Protein AF-A0ABD1L7Y4-F1 (afdb_monomer_lite)

Structure (mmCIF, N/CA/C/O backbone):
data_AF-A0ABD1L7Y4-F1
#
_entry.id   AF-A0ABD1L7Y4-F1
#
loop_
_atom_site.group_PDB
_atom_site.id
_atom_site.type_symbol
_atom_site.label_atom_id
_atom_site.label_alt_id
_atom_site.label_comp_id
_atom_site.label_asym_id
_atom_site.label_entity_id
_atom_site.label_seq_id
_atom_site.pdbx_PDB_ins_code
_atom_site.Cartn_x
_atom_site.Cartn_y
_atom_site.Cartn_z
_atom_site.occupancy
_atom_site.B_iso_or_equiv
_atom_site.auth_seq_id
_atom_site.auth_comp_id
_atom_site.auth_asym_id
_atom_site.auth_atom_id
_atom_site.pdbx_PDB_model_num
ATOM 1 N N . MET A 1 1 ? 5.329 14.626 -7.374 1.00 46.50 1 MET A N 1
ATOM 2 C CA . MET A 1 1 ? 5.525 15.012 -8.785 1.00 46.50 1 MET A CA 1
ATOM 3 C C . MET A 1 1 ? 5.555 13.726 -9.590 1.00 46.50 1 MET A C 1
ATOM 5 O O . MET A 1 1 ? 6.553 13.025 -9.534 1.00 46.50 1 MET A O 1
ATOM 9 N N . ALA A 1 2 ? 4.432 13.348 -10.198 1.00 52.69 2 ALA A N 1
ATOM 10 C CA . ALA A 1 2 ? 4.401 12.256 -11.166 1.00 52.69 2 ALA A CA 1
ATOM 11 C C . ALA A 1 2 ? 4.695 12.882 -12.533 1.00 52.69 2 ALA A C 1
ATOM 13 O O . ALA A 1 2 ? 4.041 13.862 -12.882 1.00 52.69 2 ALA A O 1
ATOM 14 N N . LEU A 1 3 ? 5.714 12.392 -13.238 1.00 58.19 3 LEU A N 1
ATOM 15 C CA . LEU A 1 3 ? 5.910 12.735 -14.646 1.00 58.19 3 LEU A CA 1
ATOM 16 C C . LEU A 1 3 ? 4.737 12.138 -15.428 1.00 58.19 3 LEU A C 1
ATOM 18 O O . LEU A 1 3 ? 4.404 10.968 -15.221 1.00 58.19 3 LEU A O 1
ATOM 22 N N . ASP A 1 4 ? 4.092 12.946 -16.266 1.00 72.00 4 ASP A N 1
ATOM 23 C CA . ASP A 1 4 ? 3.001 12.485 -17.117 1.00 72.00 4 ASP A CA 1
ATOM 24 C C . ASP A 1 4 ? 3.527 11.462 -18.151 1.00 72.00 4 ASP A C 1
ATOM 26 O O . ASP A 1 4 ? 4.720 11.413 -18.475 1.00 72.00 4 ASP A O 1
ATOM 30 N N . ARG A 1 5 ? 2.654 10.588 -18.661 1.00 68.00 5 ARG A N 1
ATOM 31 C CA . ARG A 1 5 ? 3.024 9.557 -19.647 1.00 68.00 5 ARG A CA 1
ATOM 32 C C . ARG A 1 5 ? 3.529 10.186 -20.950 1.00 68.00 5 ARG A C 1
ATOM 34 O O . ARG A 1 5 ? 4.380 9.605 -21.633 1.00 68.00 5 ARG A O 1
ATOM 41 N N . GLU A 1 6 ? 3.014 11.368 -21.270 1.00 71.81 6 GLU A N 1
ATOM 42 C CA . GLU A 1 6 ? 3.419 12.166 -22.425 1.00 71.81 6 GLU A CA 1
ATOM 43 C C . GLU A 1 6 ? 4.833 12.749 -22.232 1.00 71.81 6 GLU A C 1
ATOM 45 O O . GLU A 1 6 ? 5.662 12.628 -23.135 1.00 71.81 6 GLU A O 1
ATOM 50 N N . ASP A 1 7 ? 5.178 13.218 -21.025 1.00 79.00 7 ASP A N 1
ATOM 51 C CA . ASP A 1 7 ? 6.528 13.698 -20.672 1.00 79.00 7 ASP A CA 1
ATOM 52 C C . ASP A 1 7 ? 7.603 12.608 -20.823 1.00 79.00 7 ASP A C 1
ATOM 54 O O . ASP A 1 7 ? 8.698 12.852 -21.335 1.00 79.00 7 ASP A O 1
ATOM 58 N N . CYS A 1 8 ? 7.290 11.372 -20.425 1.00 77.06 8 CYS A N 1
ATOM 59 C CA . CYS A 1 8 ? 8.218 10.244 -20.550 1.00 77.06 8 CYS A CA 1
ATOM 60 C C . CYS A 1 8 ? 8.505 9.891 -22.021 1.00 77.06 8 CYS A C 1
ATOM 62 O O . CYS A 1 8 ? 9.650 9.639 -22.404 1.00 77.06 8 CYS A O 1
ATOM 64 N N . SER A 1 9 ? 7.471 9.928 -22.864 1.00 79.94 9 SER A N 1
ATOM 65 C CA . SER A 1 9 ? 7.599 9.653 -24.300 1.00 79.94 9 SER A CA 1
ATOM 66 C C . SER A 1 9 ? 8.435 10.730 -25.002 1.00 79.94 9 SER A C 1
ATOM 68 O O . SER A 1 9 ? 9.281 10.413 -25.840 1.00 79.94 9 SER A O 1
ATOM 70 N N . GLN A 1 10 ? 8.252 11.995 -24.613 1.00 86.25 10 GLN A N 1
ATOM 71 C CA . GLN A 1 10 ? 9.006 13.134 -25.138 1.00 86.25 10 GLN A CA 1
ATOM 72 C C . GLN A 1 10 ? 10.495 13.079 -24.746 1.00 86.25 10 GLN A C 1
ATOM 74 O O . GLN A 1 10 ? 11.367 13.340 -25.579 1.00 86.25 10 GLN A O 1
ATOM 79 N N . LEU A 1 11 ? 10.799 12.712 -23.495 1.00 81.81 11 LEU A N 1
ATOM 80 C CA . LEU A 1 11 ? 12.171 12.546 -22.998 1.00 81.81 11 LEU A CA 1
ATOM 81 C C . LEU A 1 11 ? 12.904 11.408 -23.710 1.00 81.81 11 LEU A C 1
ATOM 83 O O . LEU A 1 11 ? 14.045 11.589 -24.129 1.00 81.81 11 LEU A O 1
ATOM 87 N N . LEU A 1 12 ? 12.240 10.265 -23.908 1.00 80.88 12 LEU A N 1
ATOM 88 C CA . LEU A 1 12 ? 12.805 9.143 -24.660 1.00 80.88 12 LEU A CA 1
ATOM 89 C C . LEU A 1 12 ? 13.113 9.538 -26.107 1.00 80.88 12 LEU A C 1
ATOM 91 O O . LEU A 1 12 ? 14.221 9.293 -26.577 1.00 80.88 12 LEU A O 1
ATOM 95 N N . ALA A 1 13 ? 12.177 10.203 -26.790 1.00 84.06 13 ALA A N 1
ATOM 96 C CA . ALA A 1 13 ? 12.390 10.682 -28.154 1.00 84.06 13 ALA A CA 1
ATOM 97 C C . ALA A 1 13 ? 13.561 11.678 -28.242 1.00 84.06 13 ALA A C 1
ATOM 99 O O . ALA A 1 13 ? 14.387 11.581 -29.147 1.00 84.06 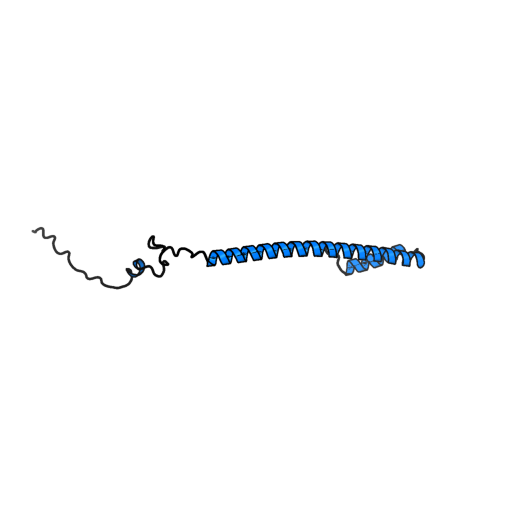13 ALA A O 1
ATOM 100 N N . SER A 1 14 ? 13.675 12.588 -27.270 1.00 85.19 14 SER A N 1
ATOM 101 C CA . SER A 1 14 ? 14.753 13.583 -27.216 1.00 85.19 14 SER A CA 1
ATOM 102 C C . SER A 1 14 ? 16.116 12.932 -26.953 1.00 85.19 14 SER A C 1
ATOM 104 O O . SER A 1 14 ? 17.077 13.220 -27.660 1.00 85.19 14 SER A O 1
ATOM 106 N N . SER A 1 15 ? 16.206 11.985 -26.013 1.00 79.94 15 SER A N 1
ATOM 107 C CA . SER A 1 15 ? 17.434 11.208 -25.786 1.00 79.94 15 SER A CA 1
ATOM 108 C C . SER A 1 15 ? 17.824 10.348 -26.990 1.00 79.94 15 SER A C 1
ATOM 110 O O . SER A 1 15 ? 19.009 10.215 -27.282 1.00 79.94 15 SER A O 1
ATOM 112 N N . MET A 1 16 ? 16.853 9.785 -27.716 1.00 81.25 16 MET A N 1
ATOM 113 C CA . MET A 1 16 ? 17.118 9.035 -28.950 1.00 81.25 16 MET A CA 1
ATOM 114 C C . MET A 1 16 ? 17.639 9.941 -30.076 1.00 81.25 16 MET A C 1
ATOM 116 O O . MET A 1 16 ? 18.507 9.520 -30.838 1.00 81.25 16 MET A O 1
ATOM 120 N N . GLN A 1 17 ? 17.146 11.180 -30.169 1.00 82.38 17 GLN A N 1
ATOM 121 C CA . GLN A 1 17 ? 17.585 12.170 -31.158 1.00 82.38 17 GLN A CA 1
ATOM 122 C C . GLN A 1 17 ? 19.019 12.663 -30.887 1.00 82.38 17 GLN A C 1
ATOM 124 O O . GLN A 1 17 ? 19.819 12.753 -31.815 1.00 82.38 17 GLN A O 1
ATOM 129 N N . GLU A 1 18 ? 19.362 12.935 -29.625 1.00 80.31 18 GLU A N 1
ATOM 130 C CA . GLU A 1 18 ? 20.699 13.398 -29.200 1.00 80.31 18 GLU A CA 1
ATOM 131 C C . GLU A 1 18 ? 21.795 12.337 -29.429 1.00 80.31 18 GLU A C 1
ATOM 133 O O . GLU A 1 18 ? 22.967 12.658 -29.609 1.00 80.31 18 GLU A O 1
ATOM 138 N N . MET A 1 19 ? 21.408 11.060 -29.466 1.00 72.50 19 MET A N 1
ATOM 139 C CA . MET A 1 19 ? 22.303 9.905 -29.623 1.00 72.50 19 MET A CA 1
ATOM 140 C C . MET A 1 19 ? 22.400 9.401 -31.075 1.00 72.50 19 MET A C 1
ATOM 142 O O . MET A 1 19 ? 23.125 8.446 -31.355 1.00 72.50 19 MET A O 1
ATOM 146 N N . MET A 1 20 ? 21.728 10.080 -32.016 1.00 70.56 20 MET A N 1
ATOM 147 C CA . MET A 1 20 ? 21.708 9.773 -33.451 1.00 70.56 20 MET A CA 1
ATOM 148 C C . MET A 1 20 ? 23.083 9.747 -34.168 1.00 70.56 20 MET A C 1
ATOM 150 O O . MET A 1 20 ? 23.159 9.059 -35.186 1.00 70.56 20 MET A O 1
ATOM 154 N N . PRO A 1 21 ? 24.178 10.411 -33.720 1.00 74.75 21 PRO A N 1
ATOM 155 C CA . PRO A 1 21 ? 25.465 10.289 -34.417 1.00 74.75 21 PRO A CA 1
ATOM 156 C C . PRO A 1 21 ? 26.237 8.986 -34.119 1.00 74.75 21 PRO A C 1
ATOM 158 O O . PRO A 1 21 ? 27.306 8.792 -34.698 1.00 74.75 21 PRO A O 1
ATOM 161 N N . LEU A 1 22 ? 25.743 8.108 -33.235 1.00 76.88 22 LEU A N 1
ATOM 162 C CA . LEU A 1 22 ? 26.389 6.832 -32.897 1.00 76.88 22 LEU A CA 1
ATOM 163 C C . LEU A 1 22 ? 26.183 5.764 -33.982 1.00 76.88 22 LEU A C 1
ATOM 165 O O . LEU A 1 22 ? 25.171 5.740 -34.685 1.00 76.88 22 LEU A O 1
ATOM 169 N N . SER A 1 23 ? 27.128 4.828 -34.091 1.00 86.00 23 SER A N 1
ATOM 170 C CA . SER A 1 23 ? 26.941 3.632 -34.918 1.00 86.00 23 SER A CA 1
ATOM 171 C C . SER A 1 23 ? 25.830 2.730 -34.359 1.00 86.00 23 SER A C 1
ATOM 173 O O . SER A 1 23 ? 25.513 2.761 -33.167 1.00 86.00 23 SER A O 1
ATOM 175 N N . LEU A 1 24 ? 25.244 1.879 -35.212 1.00 84.62 24 LEU A N 1
ATOM 176 C CA . LEU A 1 24 ? 24.173 0.955 -34.809 1.00 84.62 24 LEU A CA 1
ATOM 177 C C . LEU A 1 24 ? 24.590 0.048 -33.633 1.00 84.62 24 LEU A C 1
ATOM 179 O O . LEU A 1 24 ? 23.780 -0.225 -32.750 1.00 84.62 24 LEU A O 1
ATOM 183 N N . GLU A 1 25 ? 25.854 -0.381 -33.603 1.00 88.12 25 GLU A N 1
ATOM 184 C CA . GLU A 1 25 ? 26.417 -1.211 -32.531 1.00 88.12 25 GLU A CA 1
ATOM 185 C C . GLU A 1 25 ? 26.507 -0.448 -31.198 1.00 88.12 25 GLU A C 1
ATOM 187 O O . GLU A 1 25 ? 26.084 -0.957 -30.159 1.00 88.12 25 GLU A O 1
ATOM 192 N N . GLU A 1 26 ? 26.990 0.798 -31.220 1.00 88.56 26 GLU A N 1
ATOM 193 C CA . GLU A 1 26 ? 27.082 1.657 -30.030 1.00 88.56 26 GLU A CA 1
ATOM 194 C C . GLU A 1 26 ? 25.697 1.996 -29.468 1.00 88.56 26 GLU A C 1
ATOM 196 O O . GLU A 1 26 ? 25.486 1.963 -28.254 1.00 88.56 26 GLU A O 1
ATOM 201 N N . PHE A 1 27 ? 24.727 2.247 -30.350 1.00 88.44 27 PHE A N 1
ATOM 202 C CA . PHE A 1 27 ? 23.339 2.486 -29.967 1.00 88.44 27 PHE A CA 1
ATOM 203 C C . PHE A 1 27 ? 22.709 1.260 -29.285 1.00 88.44 27 PHE A C 1
ATOM 205 O O . PHE A 1 27 ? 22.088 1.378 -28.225 1.00 88.44 27 PHE A O 1
ATOM 212 N N . MET A 1 28 ? 22.907 0.062 -29.843 1.00 88.31 28 MET A N 1
ATOM 213 C CA . MET A 1 28 ? 22.395 -1.188 -29.264 1.00 88.31 28 MET A CA 1
ATOM 214 C C . MET A 1 28 ? 23.054 -1.518 -27.917 1.00 88.31 28 MET A C 1
ATOM 216 O O . MET A 1 28 ? 22.390 -2.033 -27.011 1.00 88.31 28 MET A O 1
ATOM 220 N N . MET A 1 29 ? 24.342 -1.203 -27.759 1.00 91.62 29 MET A N 1
ATOM 221 C CA . MET A 1 29 ? 25.052 -1.344 -26.487 1.00 91.62 29 MET A CA 1
ATOM 222 C C . MET A 1 29 ? 24.488 -0.391 -25.426 1.00 91.62 29 MET A C 1
ATOM 224 O O . MET A 1 29 ? 24.164 -0.824 -24.321 1.00 91.62 29 MET A O 1
ATOM 228 N N . TRP A 1 30 ? 24.263 0.876 -25.778 1.00 87.88 30 TRP A N 1
ATOM 229 C CA . TRP A 1 30 ? 23.658 1.856 -24.876 1.00 87.88 30 TRP A CA 1
ATOM 230 C C . TRP A 1 30 ? 22.234 1.480 -24.442 1.00 87.88 30 TRP A C 1
ATOM 232 O O . TRP A 1 30 ? 21.888 1.605 -23.264 1.00 87.88 30 TRP A O 1
ATOM 242 N N . LEU A 1 31 ? 21.409 0.976 -25.368 1.00 87.69 31 LEU A N 1
ATOM 243 C CA . LEU A 1 31 ? 20.064 0.490 -25.047 1.00 87.69 31 LEU A CA 1
ATOM 244 C C . LEU A 1 31 ? 20.106 -0.643 -24.018 1.00 87.69 31 LEU A C 1
ATOM 246 O O . LEU A 1 31 ? 19.280 -0.686 -23.103 1.00 87.69 31 LEU A O 1
ATOM 250 N N . ARG A 1 32 ? 21.071 -1.558 -24.150 1.00 90.75 32 ARG A N 1
ATOM 251 C CA . ARG A 1 32 ? 21.258 -2.668 -23.211 1.00 90.75 32 ARG A CA 1
ATOM 252 C C . ARG A 1 32 ? 21.637 -2.172 -21.819 1.00 90.75 32 ARG A C 1
ATOM 254 O O . ARG A 1 32 ? 21.035 -2.631 -20.849 1.00 90.75 32 ARG A O 1
ATOM 261 N N . ASP A 1 33 ? 22.588 -1.249 -21.731 1.00 92.06 33 ASP A N 1
ATOM 262 C CA . ASP A 1 33 ? 23.046 -0.685 -20.458 1.00 92.06 33 ASP A CA 1
ATOM 263 C C . ASP A 1 33 ? 21.938 0.116 -19.774 1.00 92.06 33 ASP A C 1
ATOM 265 O O . ASP A 1 33 ? 21.655 -0.082 -18.591 1.00 92.06 33 ASP A O 1
ATOM 269 N N . THR A 1 34 ? 21.223 0.939 -20.539 1.00 86.69 34 THR A N 1
ATOM 270 C CA . THR A 1 34 ? 20.088 1.715 -20.032 1.00 86.69 34 THR A CA 1
ATOM 271 C C . THR A 1 34 ? 18.964 0.790 -19.560 1.00 86.69 34 THR A C 1
ATOM 273 O O . THR A 1 34 ? 18.435 0.975 -18.468 1.00 86.69 34 THR A O 1
ATOM 276 N N . SER A 1 35 ? 18.650 -0.271 -20.312 1.00 89.75 35 SER A N 1
ATOM 277 C CA . SER A 1 35 ? 17.686 -1.307 -19.908 1.00 89.75 35 SER A CA 1
ATOM 278 C C . SER A 1 35 ? 18.116 -2.088 -18.657 1.00 89.75 35 SER A C 1
ATOM 280 O O . SER A 1 35 ? 17.279 -2.582 -17.895 1.00 89.75 35 SER A O 1
ATOM 282 N N . ALA A 1 36 ? 19.417 -2.282 -18.446 1.00 94.06 36 ALA A N 1
ATOM 283 C CA . ALA A 1 36 ? 19.921 -2.924 -17.238 1.00 94.06 36 ALA A CA 1
ATOM 284 C C . ALA A 1 36 ? 19.759 -2.007 -16.016 1.00 94.06 36 ALA A C 1
ATOM 286 O O . ALA A 1 36 ? 19.300 -2.461 -14.965 1.00 94.06 36 ALA A O 1
ATOM 287 N N . GLU A 1 37 ? 20.076 -0.720 -16.159 1.00 91.00 37 GLU A N 1
ATOM 288 C CA . GLU A 1 37 ? 19.974 0.239 -15.060 1.00 91.00 37 GLU A CA 1
ATOM 289 C C . GLU A 1 37 ? 18.512 0.542 -14.693 1.00 91.00 37 GLU A C 1
ATOM 291 O O . GLU A 1 37 ? 18.192 0.621 -13.506 1.00 91.00 37 GLU A O 1
ATOM 296 N N . THR A 1 38 ? 17.594 0.605 -15.668 1.00 88.94 38 THR A N 1
ATOM 297 C CA . THR A 1 38 ? 16.154 0.740 -15.384 1.00 88.94 38 THR A CA 1
ATOM 298 C C . THR A 1 38 ? 15.627 -0.444 -14.578 1.00 88.94 38 THR A C 1
ATOM 300 O O . THR A 1 38 ? 15.039 -0.233 -13.521 1.00 88.94 38 THR A O 1
ATOM 303 N N . ARG A 1 39 ? 15.934 -1.685 -14.979 1.00 93.44 39 ARG A N 1
ATOM 304 C CA . ARG A 1 39 ? 15.542 -2.894 -14.226 1.00 93.44 39 ARG A CA 1
ATOM 305 C C . ARG A 1 39 ? 16.100 -2.919 -12.806 1.00 93.44 39 ARG A C 1
ATOM 307 O O . ARG A 1 39 ? 15.451 -3.384 -11.871 1.00 93.44 39 ARG A O 1
ATOM 314 N N . LYS A 1 40 ? 17.316 -2.411 -12.618 1.00 94.56 40 LYS A N 1
ATOM 315 C CA . LYS A 1 40 ? 17.943 -2.303 -11.297 1.00 94.56 40 LYS A CA 1
ATOM 316 C C . LYS A 1 40 ? 17.242 -1.270 -10.415 1.00 94.56 40 LYS A C 1
ATOM 318 O O . LYS A 1 40 ? 17.113 -1.490 -9.210 1.00 94.56 40 LYS A O 1
ATOM 323 N N . LEU A 1 41 ? 16.800 -0.153 -10.991 1.00 93.94 41 LEU A N 1
ATOM 324 C CA . LEU A 1 41 ? 16.001 0.850 -10.287 1.00 93.94 41 LEU A CA 1
ATOM 325 C C . LEU A 1 41 ? 14.607 0.319 -9.942 1.00 93.94 41 LEU A C 1
ATOM 327 O O . LEU A 1 41 ? 14.170 0.513 -8.811 1.00 93.94 41 LEU A O 1
ATOM 331 N N . GLU A 1 42 ? 13.963 -0.415 -10.849 1.00 92.94 42 GLU A N 1
ATOM 332 C CA . GLU A 1 42 ? 12.693 -1.105 -10.586 1.00 92.94 42 GLU A CA 1
ATOM 333 C C . GLU A 1 42 ? 12.830 -2.097 -9.425 1.00 92.94 42 GLU A C 1
ATOM 335 O O . GLU A 1 42 ? 12.070 -2.027 -8.466 1.00 92.94 42 GLU A O 1
ATOM 340 N N . GLY A 1 43 ? 13.873 -2.934 -9.421 1.00 95.50 43 GLY A N 1
ATOM 341 C CA . GLY A 1 43 ? 14.117 -3.862 -8.312 1.00 95.50 43 GLY A CA 1
ATOM 342 C C . GLY A 1 43 ? 14.361 -3.162 -6.967 1.00 95.50 43 GLY A C 1
ATOM 343 O O . GLY A 1 43 ? 13.924 -3.642 -5.919 1.00 95.50 43 GLY A O 1
ATOM 344 N N . LYS A 1 44 ? 15.027 -1.998 -6.967 1.00 96.31 44 LYS A N 1
ATOM 345 C CA . LYS A 1 44 ? 15.175 -1.171 -5.756 1.00 96.31 44 LYS A CA 1
ATOM 346 C C . LYS A 1 44 ? 13.841 -0.586 -5.302 1.00 96.31 44 LYS A C 1
ATOM 348 O O . LYS A 1 44 ? 13.590 -0.545 -4.097 1.00 96.31 44 LYS A O 1
ATOM 353 N N . LEU A 1 45 ? 13.013 -0.131 -6.241 1.00 96.62 45 LEU A N 1
ATOM 354 C CA . LEU A 1 45 ? 11.676 0.376 -5.954 1.00 96.62 45 LEU A CA 1
ATOM 355 C C . LEU A 1 45 ? 10.811 -0.727 -5.337 1.00 96.62 45 LEU A C 1
ATOM 357 O O . LEU A 1 45 ? 10.231 -0.502 -4.280 1.00 96.62 45 LEU A O 1
ATOM 361 N N . ASP A 1 46 ? 10.819 -1.931 -5.906 1.00 97.44 46 ASP A N 1
ATOM 362 C CA . ASP A 1 46 ? 10.100 -3.088 -5.367 1.00 97.44 46 ASP A CA 1
ATOM 363 C C . ASP A 1 46 ? 10.583 -3.465 -3.965 1.00 97.44 46 ASP A C 1
ATOM 365 O O . ASP A 1 46 ? 9.774 -3.740 -3.079 1.00 97.44 46 ASP A O 1
ATOM 369 N N . ALA A 1 47 ? 11.896 -3.460 -3.721 1.00 97.12 47 ALA A N 1
ATOM 370 C CA . ALA A 1 47 ? 12.442 -3.733 -2.393 1.00 97.12 47 ALA A CA 1
ATOM 371 C C . ALA A 1 47 ? 12.005 -2.676 -1.365 1.00 97.12 47 ALA A C 1
ATOM 373 O O . ALA A 1 47 ? 11.630 -3.025 -0.243 1.00 97.12 47 ALA A O 1
ATOM 374 N N . LEU A 1 48 ? 12.013 -1.393 -1.748 1.00 97.50 48 LEU A N 1
ATOM 375 C CA . LEU A 1 48 ? 11.566 -0.292 -0.895 1.00 97.50 48 LEU A CA 1
ATOM 376 C C . LEU A 1 48 ? 10.066 -0.401 -0.592 1.00 97.50 48 LEU A C 1
ATOM 378 O O . LEU A 1 48 ? 9.665 -0.301 0.567 1.00 97.50 48 LEU A O 1
ATOM 382 N N . VAL A 1 49 ? 9.250 -0.646 -1.618 1.00 97.69 49 VAL A N 1
ATOM 383 C CA . VAL A 1 49 ? 7.802 -0.832 -1.481 1.00 97.69 49 VAL A CA 1
ATOM 384 C C . VAL A 1 49 ? 7.517 -2.015 -0.561 1.00 97.69 49 VAL A C 1
ATOM 386 O O . VAL A 1 49 ? 6.791 -1.857 0.415 1.00 97.69 49 VAL A O 1
ATOM 389 N N . ASN A 1 50 ? 8.152 -3.167 -0.784 1.00 97.69 50 ASN A N 1
ATOM 390 C CA . ASN A 1 50 ? 7.975 -4.346 0.065 1.00 97.69 50 ASN A CA 1
ATOM 391 C C . ASN A 1 50 ? 8.387 -4.103 1.523 1.00 97.69 50 ASN A C 1
ATOM 393 O O . ASN A 1 50 ? 7.709 -4.573 2.438 1.00 97.69 50 ASN A O 1
ATOM 397 N N . LEU A 1 51 ? 9.478 -3.369 1.757 1.00 97.88 51 LEU A N 1
ATOM 398 C CA . LEU A 1 51 ? 9.917 -3.013 3.106 1.00 97.88 51 LEU A CA 1
ATOM 399 C C . LEU A 1 51 ? 8.874 -2.149 3.827 1.00 97.88 51 LEU A C 1
ATOM 401 O O . LEU A 1 51 ? 8.548 -2.410 4.987 1.00 97.88 51 LEU A O 1
ATOM 405 N N . VAL A 1 52 ? 8.346 -1.131 3.144 1.00 97.56 52 VAL A N 1
ATOM 406 C CA . VAL A 1 52 ? 7.320 -0.240 3.700 1.00 97.56 52 VAL A CA 1
ATOM 407 C C . VAL A 1 52 ? 6.030 -1.010 3.966 1.00 97.56 52 VAL A C 1
ATOM 409 O O . VAL A 1 52 ? 5.489 -0.909 5.067 1.00 97.56 52 VAL A O 1
ATOM 412 N N . THR A 1 53 ? 5.578 -1.824 3.010 1.00 97.56 53 THR A N 1
ATOM 413 C CA . THR A 1 53 ? 4.372 -2.650 3.145 1.00 97.56 53 THR A CA 1
ATOM 414 C C . THR A 1 53 ? 4.466 -3.568 4.360 1.00 97.56 53 THR A C 1
ATOM 416 O O . THR A 1 53 ? 3.611 -3.487 5.235 1.00 97.56 53 THR A O 1
ATOM 419 N N . ARG A 1 54 ? 5.552 -4.341 4.504 1.00 97.19 54 ARG A N 1
ATOM 420 C CA . ARG A 1 54 ? 5.729 -5.261 5.644 1.00 97.19 54 ARG A CA 1
ATOM 421 C C . ARG A 1 54 ? 5.754 -4.555 6.998 1.00 97.19 54 ARG A C 1
ATOM 423 O O . 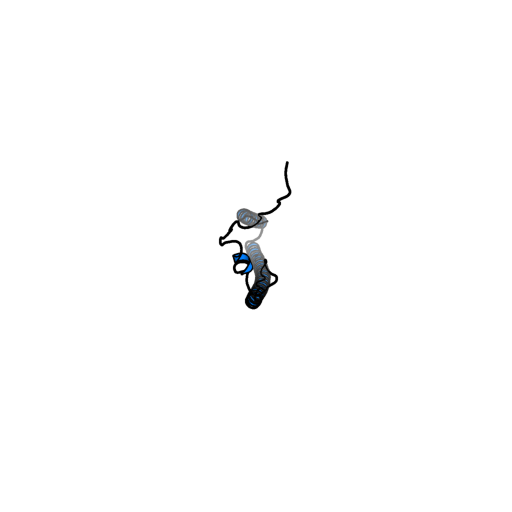ARG A 1 54 ? 5.255 -5.088 7.985 1.00 97.19 54 ARG A O 1
ATOM 430 N N . ASN A 1 55 ? 6.351 -3.366 7.069 1.00 97.88 55 ASN A N 1
ATOM 431 C CA . ASN A 1 55 ? 6.366 -2.576 8.300 1.00 97.88 55 ASN A CA 1
ATOM 432 C C . ASN A 1 55 ? 4.947 -2.117 8.674 1.00 97.88 55 ASN A C 1
ATOM 434 O O . ASN A 1 55 ? 4.526 -2.251 9.822 1.00 97.88 55 ASN A O 1
ATOM 438 N N . LEU A 1 56 ? 4.190 -1.616 7.695 1.00 98.19 56 LEU A N 1
ATOM 439 C CA . LEU A 1 56 ? 2.806 -1.202 7.909 1.00 98.19 56 LEU A CA 1
ATOM 440 C C . LEU A 1 56 ? 1.911 -2.381 8.304 1.00 98.19 56 LEU A C 1
ATOM 442 O O . LEU A 1 56 ? 1.145 -2.244 9.255 1.00 98.19 56 LEU A O 1
ATOM 446 N N . GLU A 1 57 ? 2.060 -3.531 7.644 1.00 97.94 57 GLU A N 1
ATOM 447 C CA . GLU A 1 57 ? 1.373 -4.779 7.998 1.00 97.94 57 GLU A CA 1
ATOM 448 C C . GLU A 1 57 ? 1.680 -5.185 9.447 1.00 97.94 57 GLU A C 1
ATOM 450 O O . GLU A 1 57 ? 0.761 -5.324 10.246 1.00 97.94 57 GLU A O 1
ATOM 455 N N . GLY A 1 58 ? 2.954 -5.234 9.852 1.00 98.00 58 GLY A N 1
ATOM 456 C CA . GLY A 1 58 ? 3.325 -5.595 11.227 1.00 98.00 58 GLY A CA 1
ATOM 457 C C . GLY A 1 58 ? 2.796 -4.626 12.296 1.00 98.00 58 GLY A C 1
ATOM 458 O O . GLY A 1 58 ? 2.391 -5.041 13.389 1.00 98.00 58 GLY A O 1
ATOM 459 N N . LYS A 1 59 ? 2.752 -3.320 11.995 1.00 98.19 59 LYS A N 1
ATOM 460 C CA . LYS A 1 59 ? 2.129 -2.319 12.879 1.00 98.19 59 LYS A CA 1
ATOM 461 C C . LYS A 1 59 ? 0.614 -2.502 12.962 1.00 98.19 59 LYS A C 1
ATOM 463 O O . LYS A 1 59 ? 0.052 -2.323 14.043 1.00 98.19 59 LYS A O 1
ATOM 468 N N . LEU A 1 60 ? -0.031 -2.855 11.849 1.00 98.50 60 LEU A N 1
ATOM 469 C CA . LEU A 1 60 ? -1.460 -3.143 11.802 1.00 98.50 60 LEU A CA 1
ATOM 470 C C . LEU A 1 60 ? -1.790 -4.395 12.620 1.00 98.50 60 LEU A C 1
ATOM 472 O O . LEU A 1 60 ? -2.675 -4.328 13.467 1.00 98.50 60 LEU A O 1
ATOM 476 N N . ASP A 1 61 ? -1.036 -5.482 12.458 1.00 98.06 61 ASP A N 1
ATOM 477 C CA . ASP A 1 61 ? -1.176 -6.703 13.262 1.00 98.06 61 ASP A CA 1
ATOM 478 C C . ASP A 1 61 ? -1.029 -6.420 14.761 1.00 98.06 61 ASP A C 1
ATOM 480 O O . ASP A 1 61 ? -1.846 -6.851 15.578 1.00 98.06 61 ASP A O 1
ATOM 484 N N . THR A 1 62 ? -0.020 -5.627 15.133 1.00 98.19 62 THR A N 1
ATOM 485 C CA . THR A 1 62 ? 0.192 -5.220 16.529 1.00 98.19 62 THR A CA 1
ATOM 486 C C . THR A 1 62 ? -1.014 -4.452 17.068 1.00 98.19 62 THR A C 1
ATOM 488 O O . THR A 1 62 ? -1.496 -4.738 18.165 1.00 98.19 62 THR A O 1
ATOM 491 N N . LEU A 1 63 ? -1.532 -3.497 16.294 1.00 98.25 63 LEU A N 1
ATOM 492 C CA . LEU A 1 63 ? -2.700 -2.713 16.678 1.00 98.25 63 LEU A CA 1
ATOM 493 C C . LEU A 1 63 ? -3.950 -3.591 16.818 1.00 98.25 63 LEU A C 1
ATOM 495 O O . LEU A 1 63 ? -4.661 -3.478 17.815 1.00 98.25 63 LEU A O 1
ATOM 499 N N . VAL A 1 64 ? -4.199 -4.487 15.862 1.00 98.12 64 VAL A N 1
ATOM 500 C CA . VAL A 1 64 ? -5.328 -5.429 15.890 1.00 98.12 64 VAL A CA 1
ATOM 501 C C . VAL A 1 64 ? -5.251 -6.327 17.122 1.00 98.12 64 VAL A C 1
ATOM 503 O O . VAL A 1 64 ? -6.259 -6.523 17.805 1.00 98.12 64 VAL A O 1
ATOM 506 N N . ASN A 1 65 ? -4.061 -6.822 17.464 1.00 97.88 65 ASN A N 1
ATOM 507 C CA . ASN A 1 65 ? -3.863 -7.637 18.657 1.00 97.88 65 ASN A CA 1
ATOM 508 C C . ASN A 1 65 ? -4.155 -6.845 19.944 1.00 97.88 65 ASN A C 1
ATOM 510 O O . ASN A 1 65 ? -4.870 -7.328 20.822 1.00 97.88 65 ASN A O 1
ATOM 514 N N . LEU A 1 66 ? -3.671 -5.603 20.039 1.00 97.62 66 LEU A N 1
ATOM 515 C CA . LEU A 1 66 ? -3.948 -4.730 21.184 1.00 97.62 66 LEU A CA 1
ATOM 516 C C . LEU A 1 66 ? -5.443 -4.418 21.325 1.00 97.62 66 LEU A C 1
ATOM 518 O O . LEU A 1 66 ? -5.985 -4.505 22.425 1.00 97.62 66 LEU A O 1
ATOM 522 N N . VAL A 1 67 ? -6.129 -4.104 20.223 1.00 96.44 67 VAL A N 1
ATOM 523 C CA . VAL A 1 67 ? -7.580 -3.852 20.217 1.00 96.44 67 VAL A CA 1
ATOM 524 C C . VAL A 1 67 ? -8.354 -5.104 20.628 1.00 96.44 67 VAL A C 1
ATOM 526 O O . VAL A 1 67 ? -9.284 -5.017 21.429 1.00 96.44 67 VAL A O 1
ATOM 529 N N . THR A 1 68 ? -7.946 -6.276 20.141 1.00 96.44 68 THR A N 1
ATOM 530 C CA . THR A 1 68 ? -8.572 -7.557 20.495 1.00 96.44 68 THR A CA 1
ATOM 531 C C . THR A 1 68 ? -8.422 -7.852 21.986 1.00 96.44 68 THR A C 1
ATOM 533 O O . THR A 1 68 ? -9.402 -8.196 22.648 1.00 96.44 68 THR A O 1
ATOM 536 N N . GLN A 1 69 ? -7.225 -7.658 22.546 1.00 95.56 69 GLN A N 1
ATOM 537 C CA . GLN A 1 69 ? -6.983 -7.815 23.983 1.00 95.56 69 GLN A CA 1
ATOM 538 C C . GLN A 1 69 ? -7.776 -6.804 24.809 1.00 95.56 69 GLN A C 1
ATOM 540 O O . GLN A 1 69 ? -8.358 -7.166 25.830 1.00 95.56 69 GLN A O 1
ATOM 545 N N . LEU A 1 70 ? -7.851 -5.547 24.364 1.00 93.88 70 LEU A N 1
ATOM 546 C CA . LEU A 1 70 ? -8.638 -4.522 25.040 1.00 93.88 70 LEU A CA 1
ATOM 547 C C . LEU A 1 70 ? -10.127 -4.887 25.058 1.00 93.88 70 LEU A C 1
ATOM 549 O O . LEU A 1 70 ? -10.756 -4.804 26.109 1.00 93.88 70 LEU A O 1
ATOM 553 N N . ALA A 1 71 ? -10.678 -5.343 23.932 1.00 90.50 71 ALA A N 1
ATOM 554 C CA . ALA A 1 71 ? -12.065 -5.791 23.847 1.00 90.50 71 ALA A CA 1
ATOM 555 C C . ALA A 1 71 ? -12.327 -7.021 24.733 1.00 90.50 71 ALA A C 1
ATOM 557 O O . ALA A 1 71 ? -13.351 -7.085 25.415 1.00 90.50 71 ALA A O 1
ATOM 558 N N . ALA A 1 72 ? -11.393 -7.977 24.776 1.00 89.38 72 ALA A N 1
ATOM 559 C CA . ALA A 1 72 ? -11.482 -9.134 25.662 1.00 89.38 72 ALA A CA 1
ATOM 560 C C . ALA A 1 72 ? -11.467 -8.720 27.144 1.00 89.38 72 ALA A C 1
ATOM 562 O O . ALA A 1 72 ? -12.313 -9.181 27.908 1.00 89.38 72 ALA A O 1
ATOM 563 N N . ASN A 1 73 ? -10.575 -7.801 27.525 1.00 83.81 73 ASN A N 1
ATOM 564 C CA . ASN A 1 73 ? -10.470 -7.268 28.885 1.00 83.81 73 ASN A CA 1
ATOM 565 C C . ASN A 1 73 ? -11.680 -6.410 29.284 1.00 83.81 73 ASN A C 1
ATOM 567 O O . ASN A 1 73 ? -12.101 -6.443 30.436 1.00 83.81 73 ASN A O 1
ATOM 571 N N . GLN A 1 74 ? -12.285 -5.671 28.351 1.00 77.31 74 GLN A N 1
ATOM 572 C CA . GLN A 1 74 ? -13.546 -4.964 28.597 1.00 77.31 74 GLN A CA 1
ATOM 573 C C . GLN A 1 74 ? -14.731 -5.922 28.747 1.00 77.31 74 GLN A C 1
ATOM 575 O O . GLN A 1 74 ? -15.649 -5.639 29.507 1.00 77.31 74 GLN A O 1
ATOM 580 N N . LYS A 1 75 ? -14.728 -7.060 28.045 1.00 67.56 75 LYS A N 1
ATOM 581 C CA . LYS A 1 75 ? -15.785 -8.072 28.169 1.00 67.56 75 LYS A CA 1
ATOM 582 C C . LYS A 1 75 ? -15.718 -8.825 29.502 1.00 67.56 75 LYS A C 1
ATOM 584 O O . LYS A 1 75 ? -16.753 -9.269 29.992 1.00 67.56 75 LYS A O 1
ATOM 589 N N . SER A 1 76 ? -14.526 -8.974 30.081 1.00 61.56 76 SER A N 1
ATOM 590 C CA . SER A 1 76 ? -14.316 -9.580 31.402 1.00 61.56 76 SER A CA 1
ATOM 591 C C . SER A 1 76 ? -14.399 -8.573 32.555 1.00 61.56 76 SER A C 1
ATOM 593 O O . SER A 1 76 ? -14.791 -8.951 33.659 1.00 61.56 76 SER A O 1
ATOM 595 N N . ALA A 1 77 ? -14.113 -7.292 32.315 1.00 59.44 77 ALA A N 1
ATOM 596 C CA . ALA A 1 77 ? -14.444 -6.221 33.243 1.00 59.44 77 ALA A CA 1
ATOM 597 C C . ALA A 1 77 ? -15.959 -5.983 33.212 1.00 59.44 77 ALA A C 1
ATOM 599 O O . ALA A 1 77 ? -16.483 -5.304 32.333 1.00 59.44 77 ALA A O 1
ATOM 600 N N . SER A 1 78 ? -16.682 -6.530 34.192 1.00 61.69 78 SER A N 1
ATOM 601 C CA . SER A 1 78 ? -18.038 -6.067 34.486 1.00 61.69 78 SER A CA 1
ATOM 602 C C . SER A 1 78 ? -17.953 -4.566 34.746 1.00 61.69 78 SER A C 1
ATOM 604 O O . SER A 1 78 ? -17.541 -4.167 35.834 1.00 61.69 78 SER A O 1
ATOM 606 N N . VAL A 1 79 ? -18.302 -3.740 33.754 1.00 62.66 79 VAL A N 1
ATOM 607 C CA . VAL A 1 79 ? -18.513 -2.303 33.945 1.00 62.66 79 VAL A CA 1
ATOM 608 C C . VAL A 1 79 ? -19.419 -2.195 35.158 1.00 62.66 79 VAL A C 1
ATOM 610 O O . VAL A 1 79 ? -20.552 -2.682 35.113 1.00 62.66 79 VAL A O 1
ATOM 613 N N . ALA A 1 80 ? -18.881 -1.680 36.267 1.00 61.66 80 ALA A N 1
ATOM 614 C CA . ALA A 1 80 ? -19.641 -1.527 37.492 1.00 61.66 80 ALA A CA 1
ATOM 615 C C . ALA A 1 80 ? -20.890 -0.742 37.109 1.00 61.66 80 ALA A C 1
ATOM 617 O O . ALA A 1 80 ? -20.793 0.389 36.625 1.00 61.66 80 ALA A O 1
ATOM 618 N N . ARG A 1 81 ? -22.055 -1.384 37.220 1.00 69.00 81 ARG A N 1
ATOM 619 C CA . ARG A 1 81 ? -23.334 -0.746 36.933 1.00 69.00 81 ARG A CA 1
ATOM 620 C C . ARG A 1 81 ? -23.617 0.144 38.132 1.00 69.00 81 ARG A C 1
ATOM 622 O O . ARG A 1 81 ? -24.381 -0.217 39.012 1.00 69.00 81 ARG A O 1
ATOM 629 N N . VAL A 1 82 ? -22.887 1.250 38.204 1.00 71.25 82 VAL A N 1
ATOM 630 C CA . VAL A 1 82 ? -23.106 2.297 39.188 1.00 71.25 82 VAL A CA 1
ATOM 631 C C . VAL A 1 82 ? -24.465 2.887 38.877 1.00 71.25 82 VAL A C 1
ATOM 633 O O . VAL A 1 82 ? -24.726 3.355 37.764 1.00 71.25 82 VAL A O 1
ATOM 636 N N . CYS A 1 83 ? -25.341 2.835 39.864 1.00 83.12 83 CYS A N 1
ATOM 637 C CA . CYS A 1 83 ? -26.557 3.600 39.818 1.00 83.12 83 CYS A CA 1
ATOM 638 C C . CYS A 1 83 ? -26.194 5.079 40.006 1.00 83.12 83 CYS A C 1
ATOM 640 O O . CYS A 1 83 ? -25.529 5.463 40.960 1.00 83.12 83 CYS A O 1
ATOM 642 N N . GLY A 1 84 ? -26.623 5.938 39.083 1.00 79.31 84 GLY A N 1
ATOM 643 C CA . GLY A 1 84 ? -26.432 7.387 39.202 1.00 79.31 84 GLY A CA 1
ATOM 644 C C . GLY A 1 84 ? -27.361 8.044 40.230 1.00 79.31 84 GLY A C 1
ATOM 645 O O . GLY A 1 84 ? -27.239 9.240 40.471 1.00 79.31 84 GLY A O 1
ATOM 646 N N . ILE A 1 85 ? -28.307 7.284 40.799 1.00 82.69 85 ILE A N 1
ATOM 647 C CA . ILE A 1 85 ? -29.358 7.773 41.709 1.00 82.69 85 ILE A CA 1
ATOM 648 C C . ILE A 1 85 ? -29.096 7.356 43.158 1.00 82.69 85 ILE A C 1
ATOM 650 O O . ILE A 1 85 ? -29.362 8.126 44.075 1.00 82.69 85 ILE A O 1
ATOM 654 N N . CYS A 1 86 ? -28.547 6.164 43.381 1.00 81.94 86 CYS A N 1
ATOM 655 C CA . CYS A 1 86 ? -28.105 5.720 44.699 1.00 81.94 86 CYS A CA 1
ATOM 656 C C . CYS A 1 86 ? -26.671 5.199 44.598 1.00 81.94 86 CYS A C 1
ATOM 658 O O . CYS A 1 86 ? -26.298 4.656 43.567 1.00 81.94 86 CYS A O 1
ATOM 660 N N . SER A 1 87 ? -25.869 5.310 45.659 1.00 80.00 87 SER A N 1
ATOM 661 C CA . SER A 1 87 ? -24.460 4.870 45.674 1.00 80.00 87 SER A CA 1
ATOM 662 C C . SER A 1 87 ? -24.261 3.338 45.595 1.00 80.00 87 SER A C 1
ATOM 664 O O . SER A 1 87 ? -23.255 2.822 46.076 1.00 80.00 87 SER A O 1
ATOM 666 N N . SER A 1 88 ? -25.229 2.597 45.044 1.00 76.12 88 SER A N 1
ATOM 667 C CA . SER A 1 88 ? -25.180 1.151 44.815 1.00 76.12 88 SER A CA 1
ATOM 668 C C . SER A 1 88 ? -24.547 0.834 43.458 1.00 76.12 88 SER A C 1
ATOM 670 O O . SER A 1 88 ? -24.758 1.533 42.465 1.00 76.12 88 SER A O 1
ATOM 672 N N . ASN A 1 89 ? -23.811 -0.278 43.424 1.00 78.69 89 ASN A N 1
ATOM 673 C CA . ASN A 1 89 ? -23.176 -0.832 42.225 1.00 78.69 89 ASN A CA 1
ATOM 674 C C . ASN A 1 89 ? -23.919 -2.067 41.680 1.00 78.69 89 ASN A C 1
ATOM 676 O O . ASN A 1 89 ? -23.443 -2.712 40.745 1.00 78.69 89 ASN A O 1
ATOM 680 N N . ASP A 1 90 ? -25.051 -2.431 42.291 1.00 79.94 90 ASP A N 1
ATOM 681 C CA . ASP A 1 90 ? -25.756 -3.693 42.035 1.00 79.94 90 ASP A CA 1
ATOM 682 C C . ASP A 1 90 ? -26.681 -3.620 40.812 1.00 79.94 90 ASP A C 1
ATOM 684 O O . ASP A 1 90 ? -27.097 -4.642 40.264 1.00 79.94 90 ASP A O 1
ATOM 688 N N . HIS A 1 91 ? -27.028 -2.411 40.366 1.00 77.44 91 HIS A N 1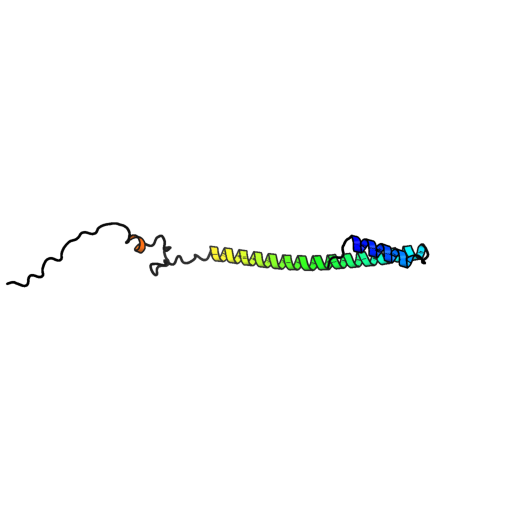
ATOM 689 C CA . HIS A 1 91 ? -28.037 -2.190 39.340 1.00 77.44 91 HIS A CA 1
ATOM 690 C C . HIS A 1 91 ? -27.785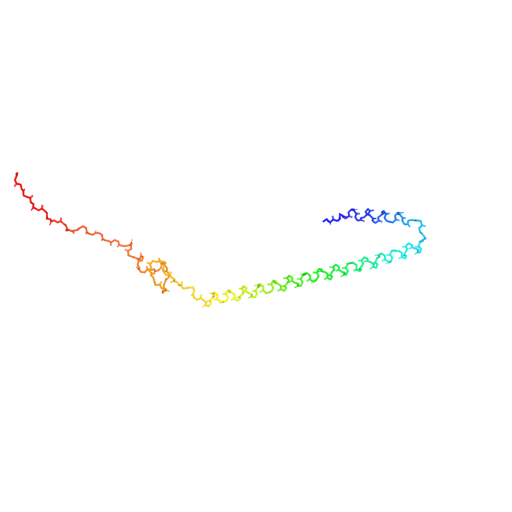 -0.899 38.554 1.00 77.44 91 HIS A C 1
ATOM 692 O O . HIS A 1 91 ? -27.256 0.079 39.068 1.00 77.44 91 HIS A O 1
ATOM 698 N N . HIS A 1 92 ? -28.203 -0.875 37.288 1.00 80.31 92 HIS A N 1
ATOM 699 C CA . HIS A 1 92 ? -28.112 0.331 36.465 1.00 80.31 92 HIS A CA 1
ATOM 700 C C . HIS A 1 92 ? -29.197 1.347 36.857 1.00 80.31 92 HIS A C 1
ATOM 702 O O . HIS A 1 92 ? -30.289 0.961 37.273 1.00 80.31 92 HIS A O 1
ATOM 708 N N . THR A 1 93 ? -28.937 2.638 36.643 1.00 81.31 93 THR A N 1
ATOM 709 C CA . THR A 1 93 ? -29.842 3.755 36.978 1.00 81.31 93 THR A CA 1
ATOM 710 C C . THR A 1 93 ? -31.288 3.558 36.501 1.00 81.31 93 THR A C 1
ATOM 712 O O . THR A 1 93 ? -32.224 3.944 37.189 1.00 81.31 93 THR A O 1
ATOM 715 N N . SER A 1 94 ? -31.486 2.910 35.349 1.00 76.31 94 SER A N 1
ATOM 716 C CA . SER A 1 94 ? -32.804 2.668 34.739 1.00 76.31 94 SER A CA 1
ATOM 717 C C . SER A 1 94 ? -33.709 1.697 35.507 1.00 76.31 94 SER A C 1
ATOM 719 O O . SER A 1 94 ? -34.906 1.662 35.249 1.00 76.31 94 SER A O 1
ATOM 721 N N . VAL A 1 95 ? -33.155 0.890 36.413 1.00 79.81 95 VAL A N 1
ATOM 722 C CA . VAL A 1 95 ? -33.898 -0.085 37.235 1.00 79.81 95 VAL A CA 1
ATOM 723 C C . VAL A 1 95 ? -33.786 0.239 38.725 1.00 79.81 95 VAL A C 1
ATOM 725 O O . VAL A 1 95 ? -33.980 -0.632 39.570 1.00 79.81 95 VAL A O 1
ATOM 728 N N . CYS A 1 96 ? -33.428 1.481 39.062 1.00 83.62 96 CYS A N 1
ATOM 729 C CA . CYS A 1 96 ? -33.263 1.878 40.449 1.00 83.62 96 CYS A CA 1
ATOM 730 C C . CYS A 1 96 ? -34.620 1.898 41.172 1.00 83.62 96 CYS A C 1
ATOM 732 O O . CYS A 1 96 ? -35.524 2.623 40.747 1.00 83.62 96 CYS A O 1
ATOM 734 N N . PRO A 1 97 ? -34.778 1.159 42.286 1.00 77.44 97 PRO A N 1
ATOM 735 C CA . PRO A 1 97 ? -36.026 1.154 43.046 1.00 77.44 97 PRO A CA 1
ATOM 736 C C . PRO A 1 97 ? -36.372 2.542 43.611 1.00 77.44 97 PRO A C 1
ATOM 738 O O . PRO A 1 97 ? -37.547 2.867 43.756 1.00 77.44 97 PRO A O 1
ATOM 741 N N . SER A 1 98 ? -35.378 3.411 43.840 1.00 73.75 98 SER A N 1
ATOM 742 C CA . SER A 1 98 ? -35.600 4.808 44.244 1.00 73.75 98 SER A CA 1
ATOM 743 C C . SER A 1 98 ? -36.232 5.671 43.143 1.00 73.75 98 SER A C 1
ATOM 745 O O . SER A 1 98 ? -36.865 6.676 43.449 1.00 73.75 98 SER A O 1
ATOM 747 N N . SER A 1 99 ? -36.110 5.291 41.865 1.00 66.44 99 SER A N 1
ATOM 748 C CA . SER A 1 99 ? -36.752 5.992 40.740 1.00 66.44 99 SER A CA 1
ATOM 749 C C . SER A 1 99 ? -38.233 5.658 40.594 1.00 66.44 99 SER A C 1
ATOM 751 O O . SER A 1 99 ? -38.989 6.453 40.045 1.00 66.44 99 SER A O 1
ATOM 753 N N . GLN A 1 100 ? -38.667 4.493 41.083 1.00 62.28 100 GLN A N 1
ATOM 754 C CA . GLN A 1 100 ? -40.064 4.058 40.988 1.00 62.28 100 GLN A CA 1
ATOM 755 C C . GLN A 1 100 ? -40.986 4.773 41.988 1.00 62.28 100 GLN A C 1
ATOM 757 O O . GLN A 1 100 ? -42.200 4.621 41.910 1.00 62.28 100 GLN A O 1
ATOM 762 N N . GLN A 1 101 ? -40.439 5.592 42.892 1.00 55.88 101 GLN A N 1
ATOM 763 C CA . GLN A 1 101 ? -41.230 6.335 43.875 1.00 55.88 101 GLN A CA 1
ATOM 764 C C . GLN A 1 101 ? -41.820 7.653 43.344 1.00 55.88 101 GLN A C 1
ATOM 766 O O . GLN A 1 101 ? -42.585 8.285 44.062 1.00 55.88 101 GLN A O 1
ATOM 771 N N . SER A 1 102 ? -41.515 8.084 42.109 1.00 54.91 102 SER A N 1
ATOM 772 C CA . SER A 1 102 ? -42.037 9.353 41.561 1.00 54.91 102 SER A CA 1
ATOM 773 C C . SER A 1 102 ? -43.230 9.195 40.608 1.00 54.91 102 SER A C 1
ATOM 775 O O . SER A 1 102 ? -43.513 10.117 39.843 1.00 54.91 102 SER A O 1
ATOM 777 N N . GLY A 1 103 ? -43.896 8.036 40.584 1.00 55.56 103 GLY A N 1
ATOM 778 C CA . GLY A 1 103 ? -44.841 7.731 39.510 1.00 55.56 103 GLY A CA 1
ATOM 779 C C . GLY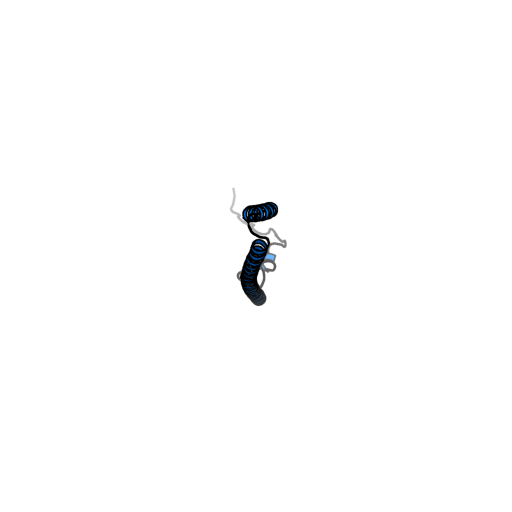 A 1 103 ? -45.974 6.767 39.832 1.00 55.56 103 GLY A C 1
ATOM 780 O O . GLY A 1 103 ? -46.323 6.016 38.935 1.00 55.56 103 GLY A O 1
ATOM 781 N N . VAL A 1 104 ? -46.549 6.778 41.041 1.00 42.22 104 VAL A N 1
ATOM 782 C CA . VAL A 1 104 ? -47.934 6.314 41.269 1.00 42.22 104 VAL A CA 1
ATOM 783 C C . VAL A 1 104 ? -48.550 7.113 42.426 1.00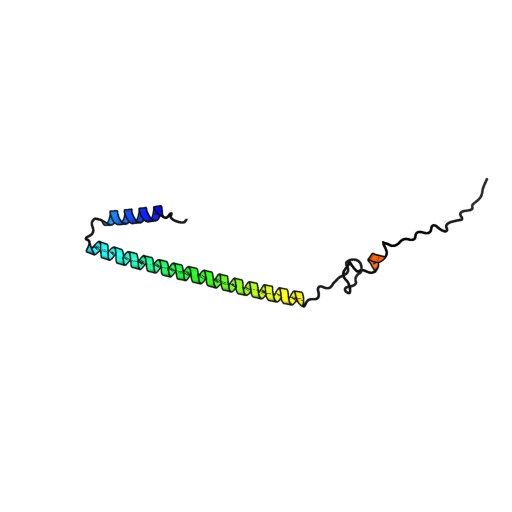 42.22 104 VAL A C 1
ATOM 785 O O . VAL A 1 104 ? -48.149 6.958 43.573 1.00 42.22 104 VAL A O 1
ATOM 788 N N . ASP A 1 105 ? -49.439 8.029 42.044 1.00 49.38 105 ASP A N 1
ATOM 789 C CA . ASP A 1 105 ? -50.712 8.407 42.674 1.00 49.38 105 ASP A CA 1
ATOM 790 C C . ASP A 1 105 ? -50.956 7.983 44.138 1.00 49.38 105 ASP A C 1
ATOM 792 O O . ASP A 1 105 ? -51.090 6.802 44.432 1.00 49.38 105 ASP A O 1
ATOM 796 N N . GLU A 1 106 ? -51.029 8.964 45.041 1.00 41.44 106 GLU A N 1
ATOM 797 C CA . GLU A 1 106 ? -52.191 9.231 45.905 1.00 41.44 106 GLU A CA 1
ATOM 798 C C . GLU A 1 106 ? -51.834 10.424 46.805 1.00 41.44 106 GLU A C 1
ATOM 800 O O . GLU A 1 106 ? -51.105 10.320 47.792 1.00 41.44 106 GLU A O 1
ATOM 805 N N . GLN A 1 107 ? -52.343 11.597 46.435 1.00 57.97 107 GLN A N 1
ATOM 806 C CA . GLN A 1 107 ? -52.551 12.691 47.373 1.00 57.97 107 GLN A CA 1
ATOM 807 C C . GLN A 1 107 ? -53.932 12.488 48.000 1.00 57.97 107 GLN A C 1
ATOM 809 O O . GLN A 1 107 ? -54.929 12.625 47.291 1.00 57.97 107 GLN A O 1
ATOM 814 N N . PRO A 1 108 ? -54.024 12.270 49.321 1.00 44.75 108 PRO A N 1
ATOM 815 C CA . PRO A 1 108 ? -55.196 12.688 50.067 1.00 44.75 108 PRO A CA 1
ATOM 816 C C . PRO A 1 108 ? -54.835 13.912 50.907 1.00 44.75 108 PRO A C 1
ATOM 818 O O . PRO A 1 108 ? -54.066 13.844 51.867 1.00 44.75 108 PRO A O 1
ATOM 821 N N . GLU A 1 109 ? -55.434 15.043 50.536 1.00 54.41 109 GLU A N 1
ATOM 822 C CA . GLU A 1 109 ? -55.738 16.139 51.451 1.00 54.41 109 GLU A CA 1
ATOM 823 C C . GLU A 1 109 ? -56.350 15.586 52.743 1.00 54.41 109 GLU A C 1
ATOM 825 O O . GLU A 1 109 ? -57.475 15.091 52.729 1.00 54.41 109 GLU A O 1
ATOM 830 N N . ALA A 1 110 ? -55.660 15.705 53.876 1.00 53.62 110 ALA A N 1
ATOM 831 C CA . ALA A 1 110 ? -56.317 15.715 55.176 1.00 53.62 110 ALA A CA 1
ATOM 832 C C . ALA A 1 110 ? -55.397 16.279 56.262 1.00 53.62 110 ALA A C 1
ATOM 834 O O . ALA A 1 110 ? -54.226 15.941 56.340 1.00 53.62 110 ALA A O 1
ATOM 835 N N . TYR A 1 111 ? -56.020 17.072 57.132 1.00 52.91 111 TYR A N 1
ATOM 836 C CA . TYR A 1 111 ? -55.596 17.548 58.450 1.00 52.91 111 TYR A CA 1
ATOM 837 C C . TYR A 1 111 ? -54.562 18.693 58.523 1.00 52.91 111 TYR A C 1
ATOM 839 O O . TYR A 1 111 ? -53.373 18.531 58.759 1.00 52.91 111 TYR A O 1
ATOM 847 N N . ALA A 1 112 ? -55.085 19.919 58.504 1.00 48.28 112 ALA A N 1
ATOM 848 C CA . ALA A 1 112 ? -54.617 20.964 59.414 1.00 48.28 112 ALA A CA 1
ATOM 849 C C . ALA A 1 112 ? -55.801 21.868 59.788 1.00 48.28 112 ALA A C 1
ATOM 851 O O . ALA A 1 112 ? -55.916 23.009 59.351 1.00 48.28 112 ALA A O 1
ATOM 852 N N . ALA A 1 113 ? -56.727 21.326 60.580 1.00 51.28 113 ALA A N 1
ATOM 853 C CA . ALA A 1 113 ? -57.728 22.119 61.277 1.00 51.28 113 ALA A CA 1
ATOM 854 C C . ALA A 1 113 ? -57.220 22.392 62.693 1.00 51.28 113 ALA A C 1
ATOM 856 O O . ALA A 1 113 ? -57.240 21.451 63.478 1.00 51.28 113 ALA A O 1
ATOM 857 N N . ASN A 1 114 ? -56.805 23.639 62.988 1.00 57.72 114 ASN A N 1
ATOM 858 C CA . ASN A 1 114 ? -57.090 24.398 64.227 1.00 57.72 114 ASN A CA 1
ATOM 859 C C . ASN A 1 114 ? -56.066 25.515 64.556 1.00 57.72 114 ASN A C 1
ATOM 861 O O . ASN A 1 114 ? -55.134 25.332 65.329 1.00 57.72 114 ASN A O 1
ATOM 865 N N . THR A 1 115 ? -56.347 26.749 64.132 1.00 54.31 115 THR A N 1
ATOM 866 C CA . THR A 1 115 ? -55.919 27.948 64.881 1.00 54.31 115 THR A CA 1
ATOM 867 C C . THR A 1 115 ? -57.149 28.761 65.267 1.00 54.31 115 THR A C 1
ATOM 869 O O . THR A 1 115 ? -57.506 29.765 64.658 1.00 54.31 115 THR A O 1
ATOM 872 N N . TYR A 1 116 ? -57.842 28.281 66.301 1.00 60.75 116 TYR A N 1
ATOM 873 C CA . TYR A 1 116 ? -58.856 29.059 67.002 1.00 60.75 116 TYR A CA 1
ATOM 874 C C . TYR A 1 116 ? -58.154 29.998 67.994 1.00 60.75 116 TYR A C 1
ATOM 876 O O . TYR A 1 116 ? -57.748 29.567 69.070 1.00 60.75 116 TYR A O 1
ATOM 884 N N . THR A 1 117 ? -58.061 31.283 67.653 1.00 45.91 117 THR A N 1
ATOM 885 C CA . THR A 1 117 ? -57.886 32.377 68.628 1.00 45.91 117 THR A CA 1
ATOM 886 C C . THR A 1 117 ? -58.672 33.586 68.109 1.00 45.91 117 THR A C 1
ATOM 888 O O . THR A 1 117 ? -58.207 34.310 67.241 1.00 45.91 117 THR A O 1
ATOM 891 N N . ARG A 1 118 ? -59.990 33.586 68.341 1.00 41.66 118 ARG A N 1
ATOM 892 C CA . ARG A 1 118 ? -60.748 34.379 69.337 1.00 41.66 118 ARG A CA 1
ATOM 893 C C . ARG A 1 118 ? -61.144 35.808 68.851 1.00 41.66 118 ARG A C 1
ATOM 895 O O . ARG A 1 118 ? -60.257 36.639 68.712 1.00 41.66 118 ARG A O 1
ATOM 902 N N . PRO A 1 119 ? -62.458 36.086 68.668 1.00 41.38 119 PRO A N 1
ATOM 903 C CA . PRO A 1 119 ? -63.073 37.394 68.338 1.00 41.38 119 PRO A CA 1
ATOM 904 C C . PRO A 1 119 ? -63.496 38.167 69.622 1.00 41.38 119 PRO A C 1
ATOM 906 O O . PRO A 1 119 ? -63.277 37.614 70.712 1.00 41.38 119 PRO A O 1
ATOM 909 N N . PRO A 1 120 ? -64.173 39.345 69.585 1.00 55.41 120 PRO A N 1
ATOM 910 C CA . PRO A 1 120 ? -64.616 40.206 68.470 1.00 55.41 120 PRO A CA 1
ATOM 911 C C . PRO A 1 120 ? -63.882 41.555 68.342 1.00 55.41 120 PRO A C 1
ATOM 913 O O . PRO A 1 120 ? -63.165 41.947 69.290 1.00 55.41 120 PRO A O 1
#

Sequence (120 aa):
MALDREDCSQLLASSMQEMMPLSLEEFMMWLRDTSAETRKLEGKLDALVNLVTRNLEGKLDTLVNLVTQLAANQKSASVARVCGICSSNDHHTSVCPSSQQSGVDEQPEAYAANTYTRPP

Radius of gyration: 42.4 Å; chains: 1; bounding box: 92×50×104 Å

pLDDT: mean 78.69, std 16.77, range [41.38, 98.5]

Secondary structure (DSSP, 8-state):
-PPPHHHHHHHHHHHHHHTTTS-HHHHHHHHHHHHHHHHHHHHHHHHHHHHHHHHHHHHHHHHHHHHHHHHHHHHHS---B--SSSS-SBS-GGG-GGGGGGSS----------------

Organism: NCBI:txid520843

Foldseek 3Di:
DDQDPVNVVVVVVVVVVVCVVDDPVVVVVVVVVVVVVVVVVVVVVVVVVVVVVVVVVVVVVVVVVVVVVVVVVVVVPPPQQQQPVDRDSPHHVVPDPVVVVPDDDDDDDDDDDDDDDDDD